Protein 4JOX (pdb70)

B-factor: mean 45.53, std 14.41, range [21.5, 96.52]

Organism: Bacillus thuringiensis (NCBI:txid1428)

Nearest PDB structures (foldseek):
  4jox-assembly1_A  TM=1.009E+00  e=3.177E-22  Bacillus thuringiensis
  4tsp-assembly2_B  TM=8.721E-01  e=1.244E-07  Actinia fragacea
  1iaz-assembly1_B  TM=8.131E-01  e=2.338E-06  Actinia equina
  1kd6-assembly1_A  TM=7.344E-01  e=1.490E-05  Actinia equina
  2l2b-assembly1_A  TM=7.077E-01  e=4.684E-04  Stichodactyla helianthus

Radius of gyration: 14.28 Å; Cα contacts (8 Å, |Δi|>4): 328; chains: 1; bounding box: 44×38×22 Å

Foldseek 3Di:
DFKEKEKEAAQAPAKWQWDPVWDKPAFAWPADDHIAGHRGIDMTMTGGDDDQFGTWTWTWTDGPPPWIKIWTWADGSDDWIDIDIDIPDQQKDWDWDKDTDGNIYIYIYIHGDDDDDD

Sequence (118 aa):
AREVHIDVNNKTGHTLQLEDKTKLDGGRWRTSPTNVANDQIKTFVAESNGFMTGTEGTIYYSINGEAEISLYFDNPFAGSNKYDGHSNKSQYEIITQGGSGNQSHVTYTIQTTSSRYG

Solvent-accessible surface area: 6580 Å² total; per-residue (Å²): 110,73,17,0,40,0,28,0,29,0,95,7,53,66,67,0,86,62,37,154,110,26,135,32,88,22,22,131,68,130,64,58,12,52,80,0,44,54,100,65,100,74,61,2,14,0,37,8,88,43,186,118,74,14,0,55,0,21,0,55,0,22,0,74,82,65,10,44,0,28,0,60,0,16,0,32,84,82,69,91,24,114,43,86,15,111,17,89,96,104,81,18,71,24,76,48,124,36,26,104,52,60,135,2,86,1,36,0,27,0,43,78,53,95,114,229,217,115

Secondary structure (DSSP, 8-state):
--EEEEEEEEESSS-EEEPTT-EEEESEEEE----B-TTEEEEEEEE--STT--EEEEEEEEETTTEEEEEEEEE-SSS--EEEEEESSTTEEEEEEE--SSEEEEEEEEEEPPPPP-

InterPro domains:
  IPR009413 Hemolysin, aegerolysin type [PF06355] (3-113)
  IPR015926 Cytolysin/lectin [SSF63724] (4-79)

CATH classification: 2.60.270.50

Structure (mmCIF, N/CA/C/O backbone):
data_4JOX
#
_entry.id   4JOX
#
_cell.length_a   100.561
_c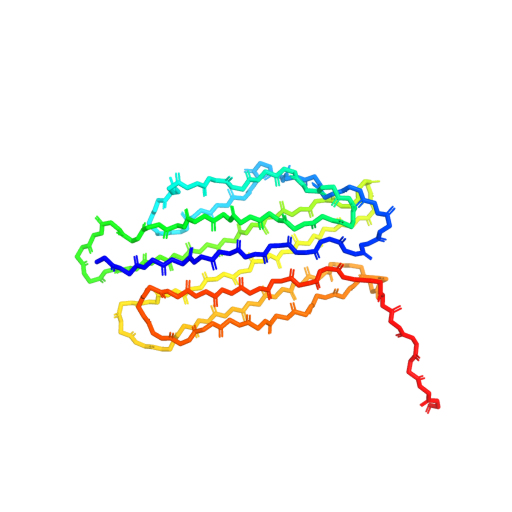ell.length_b   100.561
_cell.length_c   56.196
_cell.angle_alpha   90.00
_cell.angle_beta   90.00
_cell.angle_gamma   90.00
#
_symmetry.space_group_name_H-M   'I 4 2 2'
#
loop_
_entity.id
_entity.type
_entity.pdbx_description
1 polymer '13.6 kDa insecticidal crystal protein'
2 water water
#
loop_
_atom_site.group_PDB
_atom_site.id
_atom_site.type_symbol
_atom_site.label_atom_id
_atom_site.label_alt_id
_atom_site.label_comp_id
_atom_site.label_asym_id
_atom_site.label_entity_id
_atom_site.label_seq_id
_atom_site.pdbx_PDB_ins_code
_atom_site.Cartn_x
_atom_site.Cartn_y
_atom_site.Cartn_z
_atom_site.occupancy
_atom_site.B_iso_or_equiv
_atom_site.auth_seq_id
_atom_site.auth_comp_id
_atom_site.auth_asym_id
_atom_site.auth_atom_id
_atom_site.pdbx_PDB_model_num
ATOM 1 N N . ALA A 1 3 ? -20.201 5.256 -9.776 1.00 79.23 3 ALA A N 1
ATOM 2 C CA . ALA A 1 3 ? -20.306 6.536 -9.021 1.00 77.05 3 ALA A CA 1
ATOM 3 C C . ALA A 1 3 ? -19.038 6.895 -8.247 1.00 73.86 3 ALA A C 1
ATOM 4 O O . ALA A 1 3 ? -18.999 6.807 -7.019 1.00 75.47 3 ALA A O 1
ATOM 6 N N . ARG A 1 4 ? -17.991 7.259 -8.981 1.00 69.81 4 ARG A N 1
ATOM 7 C CA . ARG A 1 4 ? -16.810 7.859 -8.382 1.00 66.21 4 ARG A CA 1
ATOM 8 C C . ARG A 1 4 ? -17.225 9.349 -8.279 1.00 62.99 4 ARG A C 1
ATOM 9 O O . ARG A 1 4 ? -18.053 9.783 -9.072 1.00 60.67 4 ARG A O 1
ATOM 17 N N . GLU A 1 5 ? -16.762 10.109 -7.280 1.00 60.96 5 GLU A N 1
ATOM 18 C CA . GLU A 1 5 ? -16.964 11.581 -7.297 1.00 57.98 5 GLU A CA 1
ATOM 19 C C . GLU A 1 5 ? -15.634 12.299 -6.981 1.00 53.96 5 GLU A C 1
ATOM 20 O O . GLU A 1 5 ? -14.779 11.719 -6.320 1.00 55.16 5 GLU A O 1
ATOM 26 N N . VAL A 1 6 ? -15.443 13.531 -7.468 1.00 48.16 6 VAL A N 1
ATOM 27 C CA . VAL A 1 6 ? -14.223 14.315 -7.179 1.00 44.72 6 VAL A CA 1
ATOM 28 C C . VAL A 1 6 ? -14.602 15.673 -6.604 1.00 42.35 6 VAL A C 1
ATOM 29 O O . VAL A 1 6 ? -15.278 16.467 -7.258 1.00 42.66 6 VAL A O 1
ATOM 33 N N . HIS A 1 7 ? -14.185 15.927 -5.370 1.00 39.63 7 HIS A N 1
ATOM 34 C CA . HIS A 1 7 ? -14.494 17.190 -4.725 1.00 38.75 7 HIS A CA 1
ATOM 35 C C . HIS A 1 7 ? -13.263 18.053 -4.824 1.00 36.13 7 HIS A C 1
ATOM 36 O O . HIS A 1 7 ? -12.151 17.613 -4.535 1.00 36.51 7 HIS A O 1
ATOM 43 N N . ILE A 1 8 ? -13.469 19.295 -5.226 1.00 34.23 8 ILE A N 1
ATOM 44 C CA . ILE A 1 8 ? -12.355 20.164 -5.517 1.00 34.34 8 ILE A CA 1
ATOM 45 C C . ILE A 1 8 ? -12.403 21.458 -4.741 1.00 34.70 8 ILE A C 1
ATOM 46 O O . ILE A 1 8 ? -13.375 22.207 -4.814 1.00 36.42 8 ILE A O 1
ATOM 51 N N . ASP A 1 9 ? -11.349 21.706 -3.977 1.00 32.09 9 ASP A N 1
ATOM 52 C CA . ASP A 1 9 ? -11.206 22.977 -3.300 1.00 32.55 9 ASP A CA 1
ATOM 53 C C . ASP A 1 9 ? -10.153 23.797 -4.031 1.00 31.22 9 ASP A C 1
ATOM 54 O O . ASP A 1 9 ? -9.042 23.326 -4.279 1.00 31.01 9 ASP A O 1
ATOM 59 N N . VAL A 1 10 ? -10.522 25.012 -4.410 1.00 30.64 10 VAL A N 1
ATOM 60 C CA . VAL A 1 10 ? -9.580 25.928 -5.025 1.00 29.73 10 VAL A CA 1
ATOM 61 C C . VAL A 1 10 ? -9.361 27.062 -4.032 1.00 31.01 10 VAL A C 1
ATOM 62 O O . VAL A 1 10 ? -10.308 27.744 -3.637 1.00 31.30 10 VAL A O 1
ATOM 66 N N . ASN A 1 11 ? -8.117 27.221 -3.591 1.00 30.24 11 ASN A N 1
ATOM 67 C CA . ASN A 1 11 ? -7.761 28.274 -2.648 1.00 30.43 11 ASN A CA 1
ATOM 68 C C . ASN A 1 11 ? -6.874 29.294 -3.346 1.00 30.26 11 ASN A C 1
ATOM 69 O O . ASN A 1 11 ? -5.729 29.010 -3.700 1.00 26.86 11 ASN A O 1
ATOM 74 N N . ASN A 1 12 ? -7.429 30.483 -3.542 1.00 29.82 12 ASN A N 1
ATOM 75 C CA . ASN A 1 12 ? -6.771 31.559 -4.268 1.00 30.07 12 ASN A CA 1
ATOM 76 C C . ASN A 1 12 ? -5.926 32.446 -3.366 1.00 30.12 12 ASN A C 1
ATOM 77 O O . ASN A 1 12 ? -6.460 33.242 -2.598 1.00 30.50 12 ASN A O 1
ATOM 82 N N . LYS A 1 13 ? -4.607 32.307 -3.453 1.00 29.46 13 LYS A N 1
ATOM 83 C CA . LYS A 1 13 ? -3.712 33.186 -2.709 1.00 31.32 13 LYS A CA 1
ATOM 84 C C . LYS A 1 13 ? -2.840 34.025 -3.659 1.00 31.58 13 LYS A C 1
ATOM 85 O O . LYS A 1 13 ? -1.736 34.420 -3.292 1.00 32.23 13 LYS A O 1
ATOM 91 N N . THR A 1 14 ? -3.341 34.325 -4.858 1.00 32.41 14 THR A N 1
ATOM 92 C CA . THR A 1 14 ? -2.524 34.997 -5.885 1.00 34.91 14 THR A CA 1
ATOM 93 C C . THR A 1 14 ? -2.330 36.503 -5.796 1.00 37.42 14 THR A C 1
ATOM 94 O O . THR A 1 14 ? -1.368 37.032 -6.349 1.00 38.83 14 THR A O 1
ATOM 98 N N . GLY A 1 15 ? -3.250 37.205 -5.152 1.00 38.88 15 GLY A N 1
ATOM 99 C CA . GLY A 1 15 ? -3.187 38.652 -5.153 1.00 42.32 15 GLY A CA 1
ATOM 100 C C . GLY A 1 15 ? -4.230 39.181 -6.119 1.00 45.26 15 GLY A C 1
ATOM 101 O O . GLY A 1 15 ? -4.530 40.373 -6.131 1.00 48.50 15 GLY A O 1
ATOM 102 N N . HIS A 1 16 ? -4.800 38.285 -6.922 1.00 43.88 16 HIS A N 1
ATOM 103 C CA . HIS A 1 16 ? -5.810 38.680 -7.899 1.00 45.26 16 HIS A CA 1
ATOM 104 C C . HIS A 1 16 ? -7.012 37.736 -7.931 1.00 43.41 16 HIS A C 1
ATOM 105 O O . HIS A 1 16 ? -7.064 36.748 -7.199 1.00 42.39 16 HIS A O 1
ATOM 112 N N . THR A 1 17 ? -7.979 38.061 -8.784 1.00 43.43 17 THR A N 1
ATOM 113 C CA . THR A 1 17 ? -9.172 37.242 -8.969 1.00 42.36 17 THR A CA 1
ATOM 114 C C . THR A 1 17 ? -8.884 36.120 -9.961 1.00 39.50 17 THR A C 1
ATOM 115 O O . THR A 1 17 ? -8.191 36.332 -10.954 1.00 40.11 17 THR A O 1
ATOM 119 N N . LEU A 1 18 ? -9.405 34.927 -9.691 1.00 36.91 18 LEU A N 1
ATOM 120 C CA . LEU A 1 18 ? -9.243 33.807 -10.612 1.00 35.80 18 LEU A CA 1
ATOM 121 C C . LEU A 1 18 ? -10.417 33.793 -11.576 1.00 36.02 18 LEU A C 1
ATOM 122 O O . LEU A 1 18 ? -11.542 33.511 -11.172 1.00 36.12 18 LEU A O 1
ATOM 127 N N . GLN A 1 19 ? -10.171 34.101 -12.844 1.00 36.02 19 GLN A N 1
ATOM 128 C CA . GLN A 1 19 ? -11.257 34.089 -13.816 1.00 37.38 19 GLN A CA 1
ATOM 129 C C . GLN A 1 19 ? -11.377 32.759 -14.529 1.00 36.03 19 GLN A C 1
ATOM 130 O O . GLN A 1 19 ? -10.475 32.338 -15.251 1.00 36.42 19 GLN A O 1
ATOM 136 N N . LEU A 1 20 ? -12.511 32.109 -14.327 1.00 36.99 20 LEU A N 1
ATOM 137 C CA . LEU A 1 20 ? -12.802 30.861 -14.996 1.00 37.64 20 LEU A CA 1
ATOM 138 C C . LEU A 1 20 ? -12.759 31.070 -16.507 1.00 38.92 20 LEU A C 1
ATOM 139 O O . LEU A 1 20 ? -13.321 32.038 -17.017 1.00 41.42 20 LEU A O 1
ATOM 144 N N . GLU A 1 21 ? -12.084 30.174 -17.222 1.00 39.27 21 GLU A N 1
ATOM 145 C CA . GLU A 1 21 ? -12.059 30.237 -18.682 1.00 40.75 21 GLU A CA 1
ATOM 146 C C . GLU A 1 21 ? -13.049 29.248 -19.290 1.00 40.98 21 GLU A C 1
ATOM 147 O O . GLU A 1 21 ? -13.276 28.170 -18.742 1.00 39.67 21 GLU A O 1
ATOM 153 N N . ASP A 1 22 ? -13.616 29.612 -20.437 1.00 42.23 22 ASP A N 1
ATOM 154 C CA . ASP A 1 22 ? -14.594 28.771 -21.126 1.00 44.30 22 ASP A CA 1
ATOM 155 C C . ASP A 1 22 ? -14.053 27.402 -21.510 1.00 43.13 22 ASP A C 1
ATOM 156 O O 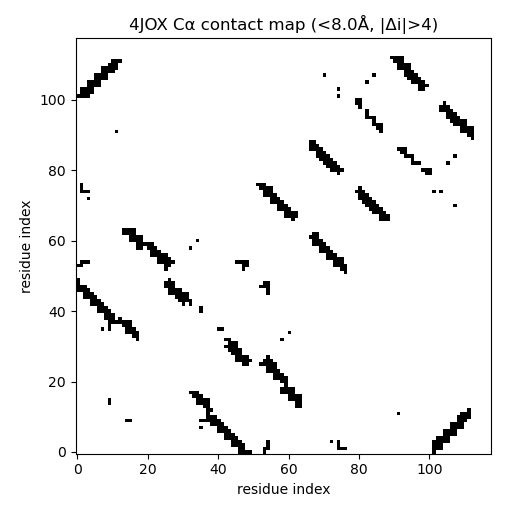. ASP A 1 22 ? -14.807 26.433 -21.602 1.00 43.90 22 ASP A O 1
ATOM 161 N N . LYS A 1 23 ? -12.747 27.326 -21.741 1.00 41.82 23 LYS A N 1
ATOM 162 C CA . LYS A 1 23 ? -12.123 26.082 -22.182 1.00 41.78 23 LYS A CA 1
ATOM 163 C C . LYS A 1 23 ? -12.104 24.983 -21.122 1.00 38.50 23 LYS A C 1
ATOM 164 O O . LYS A 1 23 ? -11.767 23.837 -21.415 1.00 36.79 23 LYS A O 1
ATOM 170 N N . THR A 1 24 ? -12.457 25.344 -19.894 1.00 36.87 24 THR A N 1
ATOM 171 C CA . THR A 1 24 ? -12.602 24.385 -18.806 1.00 36.20 24 THR A CA 1
ATOM 172 C C . THR A 1 24 ? -13.471 23.211 -19.286 1.00 37.89 24 THR A C 1
ATOM 173 O O . THR A 1 24 ? -14.544 23.430 -19.849 1.00 38.54 24 THR A O 1
ATOM 177 N N . LYS A 1 25 ? -13.017 21.975 -19.074 1.00 37.72 25 LYS A N 1
ATOM 178 C CA . LYS A 1 25 ? -13.725 20.814 -19.630 1.00 40.80 25 LYS A CA 1
ATOM 179 C C . LYS A 1 25 ? -13.628 19.512 -18.830 1.00 40.74 25 LYS A C 1
ATOM 180 O O . LYS A 1 25 ? -12.599 19.208 -18.225 1.00 39.86 25 LYS A O 1
ATOM 186 N N . LEU A 1 26 ? -14.716 18.746 -18.851 1.00 41.98 26 LEU A N 1
ATOM 187 C CA . LEU A 1 26 ? -14.755 17.414 -18.258 1.00 42.69 26 LEU A CA 1
ATOM 188 C C . LEU A 1 26 ? -14.609 16.371 -19.356 1.00 45.19 26 LEU A C 1
ATOM 189 O O . LEU A 1 26 ? -15.472 16.260 -20.225 1.00 45.31 26 LEU A O 1
ATOM 194 N N . ASP A 1 27 ? -13.528 15.600 -19.320 1.00 45.15 27 ASP A N 1
ATOM 195 C CA . ASP A 1 27 ? -13.326 14.547 -20.311 1.00 48.35 27 ASP A CA 1
ATOM 196 C C . ASP A 1 27 ? -14.230 13.349 -20.047 1.00 50.02 27 ASP A C 1
ATOM 197 O O . ASP A 1 27 ? -14.413 12.494 -20.911 1.00 52.37 27 ASP A O 1
ATOM 202 N N . GLY A 1 28 ? -14.776 13.280 -18.841 1.00 49.59 28 GLY A N 1
ATOM 203 C CA . GLY A 1 28 ? -15.651 12.190 -18.464 1.00 51.05 28 GLY A CA 1
ATOM 204 C C . GLY A 1 28 ? -16.364 12.574 -17.191 1.00 49.85 28 GLY A C 1
ATOM 205 O O . GLY A 1 28 ? -15.755 13.122 -16.275 1.00 45.66 28 GLY A O 1
ATOM 206 N N . GLY A 1 29 ? -17.660 12.305 -17.135 1.00 50.97 29 GLY A N 1
ATOM 207 C CA . GLY A 1 29 ? -18.428 12.641 -15.957 1.00 51.10 29 GLY A CA 1
ATOM 208 C C . GLY A 1 29 ? -19.185 13.938 -16.131 1.00 50.92 29 GLY A C 1
ATOM 209 O O . GLY A 1 29 ? -19.288 14.474 -17.234 1.00 50.54 29 GLY A O 1
ATOM 210 N N . ARG A 1 30 ? -19.701 14.456 -15.025 1.00 51.26 30 ARG A N 1
ATOM 211 C CA . ARG A 1 30 ? -20.533 15.641 -15.077 1.00 51.58 30 ARG A CA 1
ATOM 212 C C . ARG A 1 30 ? -20.373 16.501 -13.837 1.00 50.35 30 ARG A C 1
ATOM 213 O O . ARG A 1 30 ? -19.950 16.028 -12.784 1.00 51.30 30 ARG A O 1
ATOM 221 N N . TRP A 1 31 ? -20.733 17.770 -13.974 1.00 49.62 31 TRP A N 1
ATOM 222 C CA . TRP A 1 31 ? -20.600 18.723 -12.888 1.00 48.71 31 TRP A CA 1
ATOM 223 C C . TRP A 1 31 ? -21.827 18.768 -11.977 1.00 51.45 31 TRP A C 1
ATOM 224 O O . TRP A 1 31 ? -22.927 19.107 -12.416 1.00 52.38 31 TRP A O 1
ATOM 235 N N . ARG A 1 32 ? -21.630 18.436 -10.705 1.00 51.29 32 ARG A N 1
ATOM 236 C CA . ARG A 1 32 ? -22.692 18.535 -9.715 1.00 55.02 32 ARG A CA 1
ATOM 237 C C . ARG A 1 32 ? -22.768 19.996 -9.322 1.00 54.16 32 ARG A C 1
ATOM 238 O O . ARG A 1 32 ? -23.834 20.608 -9.254 1.00 56.80 32 ARG A O 1
ATOM 246 N N . THR A 1 33 ? -21.591 20.528 -9.044 1.00 51.43 33 THR A N 1
ATOM 247 C CA . THR A 1 33 ? -21.411 21.910 -8.693 1.00 51.32 33 THR A CA 1
ATOM 248 C C . THR A 1 33 ? -20.280 22.281 -9.609 1.00 48.59 33 THR A C 1
ATOM 249 O O . THR A 1 33 ? -19.229 21.640 -9.600 1.00 47.04 33 THR A O 1
ATOM 253 N N . SER A 1 34 ? -20.500 23.285 -10.440 1.00 48.31 34 SER A N 1
ATOM 254 C CA . SER A 1 34 ? -19.513 23.601 -11.451 1.00 46.02 34 SER A CA 1
ATOM 255 C C . SER A 1 34 ? -18.634 24.764 -11.036 1.00 43.58 34 SER A C 1
ATOM 256 O O . SER A 1 34 ? -19.037 25.611 -10.239 1.00 45.65 34 SER A O 1
ATOM 259 N N . PRO A 1 35 ? -17.424 24.791 -11.580 1.00 40.80 35 PRO A N 1
ATOM 260 C CA . PRO A 1 35 ? -16.427 25.803 -11.224 1.00 39.66 35 PRO A CA 1
ATOM 261 C C . PRO A 1 35 ? -16.894 27.235 -11.467 1.00 41.73 35 PRO A C 1
ATOM 262 O O . PRO A 1 35 ? -17.629 27.493 -12.418 1.00 41.56 35 PRO A O 1
ATOM 266 N N . THR A 1 36 ? -16.477 28.152 -10.600 1.00 40.43 36 THR A N 1
ATOM 267 C CA . THR A 1 36 ? -16.782 29.566 -10.777 1.00 41.89 36 THR A CA 1
ATOM 268 C C . THR A 1 36 ? -15.513 30.373 -10.587 1.00 39.43 36 THR A C 1
ATOM 269 O O . THR A 1 36 ? -14.453 29.820 -10.288 1.00 38.21 36 THR A O 1
ATOM 273 N N . ASN A 1 37 ? -15.623 31.685 -10.763 1.00 38.42 37 ASN A N 1
ATOM 274 C CA . ASN A 1 37 ? -14.509 32.564 -10.472 1.00 38.24 37 ASN A CA 1
ATOM 275 C C . ASN A 1 37 ? -14.241 32.382 -9.001 1.00 37.15 37 ASN A C 1
ATOM 276 O O . ASN A 1 37 ? -15.136 31.999 -8.250 1.00 37.13 37 ASN A O 1
ATOM 281 N N . VAL A 1 38 ? -13.019 32.633 -8.566 1.00 34.92 38 VAL A N 1
ATOM 282 C CA . VAL A 1 38 ? -12.807 32.649 -7.132 1.00 35.59 38 VAL A CA 1
ATOM 283 C C . VAL A 1 38 ? -11.971 33.842 -6.731 1.00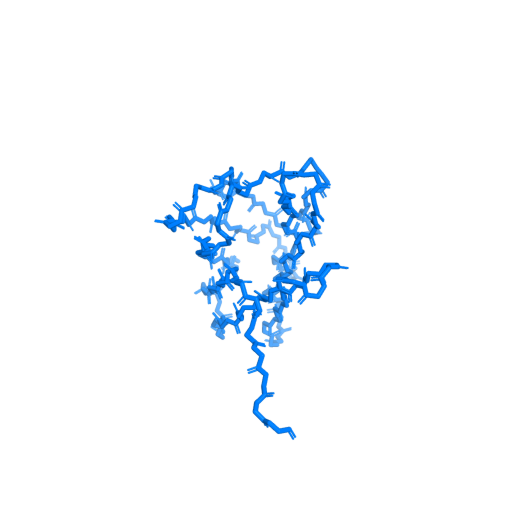 36.23 38 VAL A C 1
ATOM 284 O O . VAL A 1 38 ? -10.937 34.151 -7.330 1.00 35.61 38 VAL A O 1
ATOM 288 N N . ALA A 1 39 ? -12.481 34.530 -5.721 1.00 37.09 39 ALA A N 1
ATOM 289 C CA . ALA A 1 39 ? -11.898 35.753 -5.210 1.00 40.46 39 ALA A CA 1
ATOM 290 C C . ALA A 1 39 ? -10.584 35.516 -4.494 1.00 39.62 39 ALA A C 1
ATOM 291 O O . ALA A 1 39 ? -10.342 34.434 -3.958 1.00 37.92 39 ALA A O 1
ATOM 293 N N . ASN A 1 40 ? -9.735 36.537 -4.484 1.00 41.51 40 ASN A N 1
ATOM 294 C CA . ASN A 1 40 ? -8.518 36.462 -3.698 1.00 41.07 40 ASN A CA 1
ATOM 295 C C . ASN A 1 40 ? -8.885 36.129 -2.256 1.00 40.98 40 ASN A C 1
ATOM 296 O O . ASN A 1 40 ? -9.948 36.525 -1.767 1.00 40.50 40 ASN A O 1
ATOM 301 N N . ASP A 1 41 ? -7.998 35.393 -1.594 1.00 38.62 41 ASP A N 1
ATOM 302 C CA . ASP A 1 41 ? -8.187 34.950 -0.212 1.00 37.45 41 ASP A CA 1
ATOM 303 C C . ASP A 1 41 ? -9.530 34.281 0.013 1.00 36.94 41 ASP A C 1
ATOM 304 O O . ASP A 1 41 ? -10.162 34.463 1.052 1.00 38.72 41 ASP A O 1
ATOM 309 N N . GLN A 1 42 ? -9.955 33.497 -0.966 1.00 35.38 42 GLN A N 1
ATOM 310 C CA . GLN A 1 42 ? -11.215 32.787 -0.870 1.00 36.04 42 GLN A CA 1
ATOM 311 C C . GLN A 1 42 ? -11.021 31.333 -1.274 1.00 33.53 42 GLN A C 1
ATOM 312 O O . GLN A 1 42 ? -10.134 31.007 -2.067 1.00 29.22 42 GLN A O 1
ATOM 318 N N . ILE A 1 43 ? -11.834 30.463 -0.685 1.00 36.14 43 ILE A N 1
ATOM 319 C CA . ILE A 1 43 ? -11.865 29.055 -1.045 1.00 36.69 43 ILE A CA 1
ATOM 320 C C . ILE A 1 43 ? -13.275 28.705 -1.497 1.00 38.02 43 ILE A C 1
ATOM 321 O O . ILE A 1 43 ? -14.253 29.073 -0.845 1.00 38.99 43 ILE A O 1
ATOM 326 N N . LYS A 1 44 ? -13.374 28.011 -2.623 1.00 35.95 44 LYS A N 1
ATOM 327 C CA . LYS A 1 44 ? -14.653 27.516 -3.103 1.00 38.88 44 LYS A CA 1
ATOM 328 C C . LYS A 1 44 ? -14.508 26.036 -3.375 1.00 38.44 44 LYS A C 1
ATOM 329 O O . LYS A 1 44 ? -13.402 25.531 -3.574 1.00 36.42 44 LYS A O 1
ATOM 335 N N . THR A 1 45 ? -15.634 25.344 -3.378 1.00 39.20 45 THR A N 1
ATOM 336 C CA . THR A 1 45 ? -15.638 23.913 -3.571 1.00 39.11 45 THR A CA 1
ATOM 337 C C . THR A 1 45 ? -16.479 23.608 -4.788 1.00 40.20 45 THR A C 1
ATOM 338 O O . THR A 1 45 ? -17.595 24.102 -4.921 1.00 41.19 45 THR A O 1
ATOM 342 N N . PHE A 1 46 ? -15.929 22.815 -5.693 1.00 39.22 46 PHE A N 1
ATOM 343 C CA . PHE A 1 46 ? -16.668 22.411 -6.872 1.00 39.47 46 PHE A CA 1
ATOM 344 C C . PHE A 1 46 ? -16.733 20.896 -6.842 1.00 40.15 46 PHE A C 1
ATOM 345 O O . PHE A 1 46 ? -15.910 20.261 -6.184 1.00 38.95 46 PHE A O 1
ATOM 353 N N . VAL A 1 47 ? -17.712 20.306 -7.519 1.00 41.04 47 VAL A N 1
ATOM 354 C CA . VAL A 1 47 ? -17.822 18.848 -7.505 1.00 43.65 47 VAL A CA 1
ATOM 355 C C . VAL A 1 47 ? -18.209 18.190 -8.825 1.00 45.66 47 VAL A C 1
ATOM 356 O O . VAL A 1 47 ? -19.154 18.610 -9.492 1.00 44.82 47 VAL A O 1
ATOM 360 N N . ALA A 1 48 ? -17.502 17.113 -9.157 1.00 46.68 48 ALA A N 1
ATOM 361 C CA . ALA A 1 48 ? -17.764 16.357 -10.377 1.00 50.53 48 ALA A CA 1
ATOM 362 C C . ALA A 1 48 ? -18.223 14.916 -10.106 1.00 54.19 48 ALA A C 1
ATOM 363 O O . ALA A 1 48 ? -17.763 14.275 -9.159 1.00 55.95 48 ALA A O 1
ATOM 365 N N . GLU A 1 49 ? -19.118 14.415 -10.958 1.00 56.20 49 GLU A N 1
ATOM 366 C CA . GLU A 1 49 ? -19.688 13.070 -10.827 1.00 61.33 49 GLU A CA 1
ATOM 367 C C . GLU A 1 49 ? -19.405 12.167 -12.028 1.00 62.09 49 GLU A C 1
ATOM 368 O O . GLU A 1 49 ? -19.627 12.566 -13.169 1.00 60.77 49 GLU A O 1
ATOM 374 N N . SER A 1 50 ? -18.921 10.953 -11.775 1.00 63.80 50 SER A N 1
ATOM 375 C CA . SER A 1 50 ? -18.743 9.971 -12.843 1.00 64.74 50 SER A CA 1
ATOM 376 C C . SER A 1 50 ? -20.151 9.457 -13.137 1.00 69.75 50 SER A C 1
ATOM 377 O O . SER A 1 50 ? -20.925 9.249 -12.207 1.00 71.51 50 SER A O 1
ATOM 380 N N . ASN A 1 51 ? -20.500 9.270 -14.409 1.00 71.57 51 ASN A N 1
ATOM 381 C CA . ASN A 1 51 ? -21.876 8.906 -14.756 1.00 77.10 51 ASN A CA 1
ATOM 382 C C . ASN A 1 51 ? -22.092 7.690 -15.672 1.00 79.00 51 ASN A C 1
ATOM 383 O O . ASN A 1 51 ? -23.169 7.545 -16.257 1.00 82.30 51 ASN A O 1
ATOM 388 N N . GLY A 1 52 ? -21.094 6.821 -15.801 1.00 77.07 52 GLY A N 1
ATOM 389 C CA . GLY A 1 52 ? -21.223 5.665 -16.680 1.00 78.36 52 GLY A CA 1
ATOM 390 C C . GLY A 1 52 ? -20.558 4.367 -16.241 1.00 78.83 52 GLY A C 1
ATOM 391 O O . GLY A 1 52 ? -19.988 4.284 -15.154 1.00 78.34 52 GLY A O 1
ATOM 392 N N . PHE A 1 53 ? -20.626 3.355 -17.108 1.00 79.77 53 PHE A N 1
ATOM 393 C CA . PHE A 1 53 ? -20.078 2.019 -16.836 1.00 80.76 53 PHE A CA 1
ATOM 394 C C . PHE A 1 53 ? -18.585 1.927 -17.104 1.00 77.75 53 PHE A C 1
ATOM 395 O O . PHE A 1 53 ? -18.130 2.227 -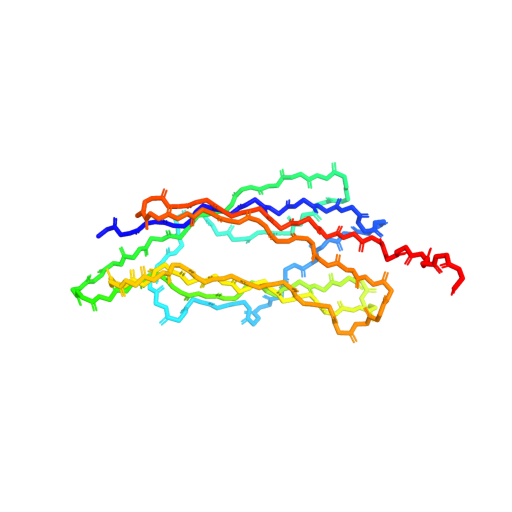18.206 1.00 75.43 53 PHE A O 1
ATOM 403 N N . MET A 1 54 ? -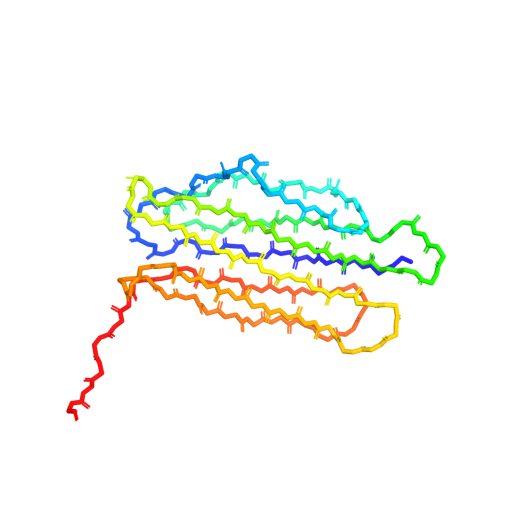17.831 1.477 -16.107 1.00 77.68 54 MET A N 1
ATOM 404 C CA . MET A 1 54 ? -16.384 1.339 -16.242 1.00 75.82 54 MET A CA 1
ATOM 405 C C . MET A 1 54 ? -15.714 2.590 -16.797 1.00 70.36 54 MET A C 1
ATOM 406 O O . MET A 1 54 ? -14.777 2.493 -17.585 1.00 69.52 54 MET A O 1
ATOM 411 N N . THR A 1 55 ? -16.223 3.759 -16.435 1.00 67.34 55 THR A N 1
ATOM 412 C CA . THR A 1 55 ? -15.563 5.004 -16.793 1.00 63.28 55 THR A CA 1
ATOM 413 C C . THR A 1 55 ? -15.439 5.751 -15.501 1.00 60.49 55 THR A C 1
ATOM 414 O O . THR A 1 55 ? -15.879 5.280 -14.454 1.00 61.54 55 THR A O 1
ATOM 418 N N . GLY A 1 56 ? -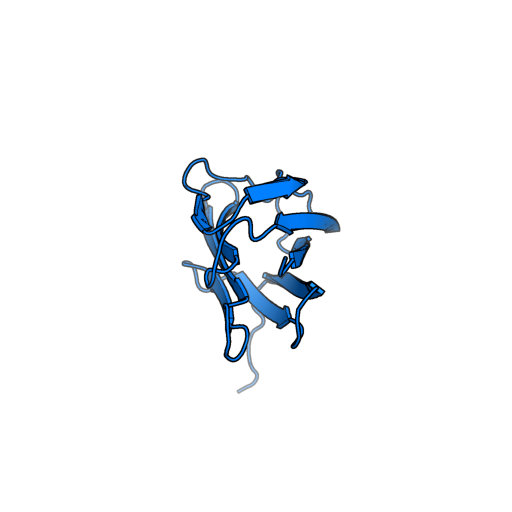14.875 6.942 -15.575 1.00 58.49 56 GLY A N 1
ATOM 419 C CA . GLY A 1 56 ? -14.687 7.712 -14.374 1.00 56.93 56 GLY A CA 1
ATOM 420 C C . GLY A 1 56 ? -14.827 9.188 -14.613 1.00 55.39 56 GLY A C 1
ATOM 421 O O . GLY A 1 56 ? -15.301 9.638 -15.658 1.00 55.24 56 GLY A O 1
ATOM 422 N N . THR A 1 57 ? -14.409 9.944 -13.613 1.00 52.89 57 THR A N 1
ATOM 423 C CA 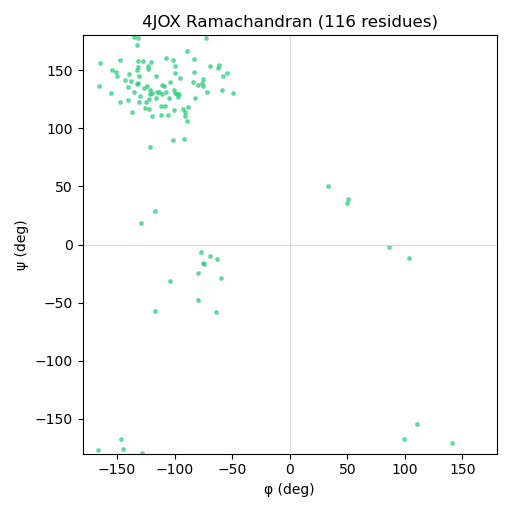. THR A 1 57 ? -14.454 11.382 -13.687 1.00 50.93 57 THR A CA 1
ATOM 424 C C . THR A 1 57 ? -13.088 11.906 -14.048 1.00 48.66 57 THR A C 1
ATOM 425 O O . THR A 1 57 ? -12.095 11.553 -13.414 1.00 48.00 57 THR A O 1
ATOM 429 N N . GLU A 1 58 ? -13.028 12.776 -15.043 1.00 44.84 58 GLU A N 1
ATOM 430 C CA . GLU A 1 58 ? -11.747 13.345 -15.402 1.00 42.10 58 GLU A CA 1
ATOM 431 C C . GLU A 1 58 ? -11.865 14.688 -16.097 1.00 40.69 58 GLU A C 1
ATOM 432 O O . GLU A 1 58 ? -12.619 14.836 -17.056 1.00 39.34 58 GLU A O 1
ATOM 438 N N . GLY A 1 59 ? -11.106 15.667 -15.620 1.00 37.98 59 GLY A N 1
ATOM 439 C CA . GLY A 1 59 ? -11.136 16.968 -16.251 1.00 36.56 59 GLY A CA 1
ATOM 440 C C . GLY A 1 59 ? -10.050 17.954 -15.882 1.00 35.01 59 GLY A C 1
ATOM 441 O O . GLY A 1 59 ? -9.126 17.660 -15.118 1.00 32.30 59 GLY A O 1
ATOM 442 N N . THR A 1 60 ? -10.190 19.147 -16.449 1.00 33.36 60 THR A N 1
ATOM 443 C CA . THR A 1 60 ? -9.256 20.236 -16.240 1.00 32.81 60 THR A CA 1
ATOM 444 C C . THR A 1 60 ? -9.996 21.553 -16.116 1.00 32.91 60 THR A C 1
ATOM 445 O O . THR A 1 60 ? -10.766 21.929 -17.000 1.00 34.69 60 THR A O 1
ATOM 449 N N . ILE A 1 61 ? -9.762 22.252 -15.014 1.00 30.67 61 ILE A N 1
ATOM 450 C CA . ILE A 1 61 ? -10.325 23.578 -14.837 1.00 30.96 61 ILE A CA 1
ATOM 451 C C . ILE A 1 61 ? -9.256 24.587 -15.204 1.00 32.07 61 ILE A C 1
ATOM 452 O O . ILE A 1 61 ? -8.129 24.507 -14.715 1.00 31.75 61 ILE A O 1
ATOM 457 N N . TYR A 1 62 ? -9.608 25.543 -16.054 1.00 31.77 62 TYR A N 1
ATOM 458 C CA . TYR A 1 62 ? -8.668 26.581 -16.445 1.00 32.65 62 TYR A CA 1
ATOM 459 C C . TYR A 1 62 ? -9.046 27.949 -15.899 1.00 33.26 62 TYR A C 1
ATOM 460 O O . TYR A 1 62 ? -10.178 28.407 -16.068 1.00 34.46 62 TYR A O 1
ATOM 469 N N . TYR A 1 63 ? -8.082 28.610 -15.269 1.00 31.78 63 TYR A N 1
ATOM 470 C CA . TYR A 1 63 ? -8.287 29.956 -14.760 1.00 33.56 63 TYR A CA 1
ATOM 471 C C . TYR A 1 63 ? -7.269 30.922 -15.338 1.00 34.95 63 TYR A C 1
ATOM 472 O O . TYR A 1 63 ? -6.135 30.552 -15.649 1.00 33.64 63 TYR A O 1
ATOM 481 N N . SER A 1 64 ? -7.690 32.175 -15.434 1.00 36.75 64 SER A N 1
ATOM 482 C CA . SER A 1 64 ? -6.856 33.261 -15.905 1.00 38.88 64 SER A CA 1
ATOM 483 C C . SER A 1 64 ? -6.554 34.199 -14.736 1.00 40.58 64 SER A C 1
ATOM 484 O O . SER A 1 64 ? -7.433 34.481 -13.923 1.00 40.61 64 SER A O 1
ATOM 487 N N . ILE A 1 65 ? -5.309 34.652 -14.627 1.00 43.30 65 ILE A N 1
ATOM 488 C CA . ILE A 1 65 ? -4.967 35.675 -13.646 1.00 47.29 65 ILE A CA 1
ATOM 489 C C . ILE A 1 65 ? -4.878 36.999 -14.424 1.00 51.82 65 ILE A C 1
ATOM 490 O O . ILE A 1 65 ? -3.849 37.311 -15.024 1.00 52.93 65 ILE A O 1
ATOM 495 N N . ASN A 1 66 ? -6.025 37.684 -14.503 1.00 56.13 66 ASN A N 1
ATOM 496 C CA . ASN A 1 66 ? -6.179 39.057 -15.018 1.00 60.89 66 ASN A CA 1
ATOM 497 C C . ASN A 1 66 ? -5.257 39.507 -16.153 1.00 62.91 66 ASN A C 1
ATOM 498 O O . ASN A 1 66 ? -4.619 40.562 -16.070 1.00 66.02 66 ASN A O 1
ATOM 503 N N . GLY A 1 67 ? -5.182 38.687 -17.197 1.00 62.21 67 GLY A N 1
ATOM 504 C CA . GLY A 1 67 ? -4.446 39.024 -18.405 1.00 63.63 67 GLY A CA 1
ATOM 505 C C . GLY A 1 67 ? -2.989 38.651 -18.300 1.00 62.63 67 GLY A C 1
ATOM 506 O O . GLY A 1 67 ? -2.225 38.721 -19.265 1.00 66.15 67 GLY A O 1
ATOM 507 N N . GLU A 1 68 ? -2.639 38.143 -17.141 1.00 57.87 68 GLU A N 1
ATOM 508 C CA . GLU A 1 68 ? -1.266 37.874 -16.804 1.00 56.59 68 GLU A CA 1
ATOM 509 C C . GLU A 1 68 ? -0.822 36.421 -16.852 1.00 52.29 68 GLU A C 1
ATOM 510 O O . GLU A 1 68 ? 0.296 36.171 -17.131 1.00 52.17 68 GLU A O 1
ATOM 516 N N . ALA A 1 69 ? -1.690 35.468 -16.570 1.00 46.52 69 ALA A N 1
ATOM 517 C CA . ALA A 1 69 ? -1.254 34.067 -16.583 1.00 42.97 69 ALA A CA 1
ATOM 518 C C . ALA A 1 69 ? -2.375 33.038 -16.611 1.00 40.21 69 ALA A C 1
ATOM 519 O O . ALA A 1 69 ? -3.491 33.303 -16.170 1.00 37.98 69 ALA A O 1
ATOM 521 N N . GLU A 1 70 ? -2.058 31.849 -17.113 1.00 38.63 70 GLU A N 1
ATOM 522 C CA . GLU A 1 70 ? -3.035 30.771 -17.158 1.00 37.54 70 GLU A CA 1
ATOM 523 C C . GLU A 1 70 ? -2.739 29.674 -16.135 1.00 35.99 70 GLU A C 1
ATOM 524 O O . GLU A 1 70 ? -1.606 29.203 -16.022 1.00 35.32 70 GLU A O 1
ATOM 530 N N . ILE A 1 71 ? -3.765 29.282 -15.385 1.00 33.95 71 ILE A N 1
ATOM 531 C CA . ILE A 1 71 ? -3.649 28.180 -14.436 1.00 33.96 71 ILE A CA 1
ATOM 532 C C . ILE A 1 71 ? -4.428 26.969 -14.943 1.00 33.51 71 ILE A C 1
ATOM 533 O O . ILE A 1 71 ? -5.555 27.109 -15.418 1.00 32.92 71 ILE A O 1
ATOM 538 N N . SER A 1 72 ? -3.831 25.784 -14.842 1.00 31.96 72 SER A N 1
ATOM 539 C CA . SER A 1 72 ? -4.509 24.549 -15.227 1.00 30.86 72 SER A CA 1
ATOM 540 C C . SER A 1 72 ? -4.564 23.581 -14.051 1.00 29.18 72 SER A C 1
ATOM 541 O O . SER A 1 72 ? -3.536 23.250 -13.461 1.00 28.62 72 SER A O 1
ATOM 544 N N . LEU A 1 73 ? -5.768 23.129 -13.717 1.00 28.49 73 LEU A N 1
ATOM 545 C CA . LEU A 1 73 ? -5.956 22.189 -12.620 1.00 27.94 73 LEU A CA 1
ATOM 546 C C . LEU A 1 73 ? -6.594 20.921 -13.173 1.00 30.76 73 LEU A C 1
ATOM 547 O O . LEU A 1 73 ? -7.752 20.921 -13.593 1.00 29.26 73 LEU A O 1
ATOM 552 N N . TYR A 1 74 ? -5.813 19.848 -13.183 1.00 30.34 74 TYR A N 1
ATOM 553 C CA . TYR A 1 74 ? -6.239 18.567 -13.728 1.00 31.21 74 TYR A CA 1
ATOM 554 C C . TYR A 1 74 ? -6.579 17.597 -12.608 1.00 32.24 74 TYR A C 1
ATOM 555 O O . TYR A 1 74 ? -5.907 17.562 -11.578 1.00 30.80 74 TYR A O 1
ATOM 564 N N . PHE A 1 75 ? -7.644 16.830 -12.803 1.00 31.42 75 PHE A N 1
ATOM 565 C CA . PHE A 1 75 ? -8.019 15.793 -11.854 1.00 33.40 75 PHE A CA 1
ATOM 566 C C . PHE A 1 75 ? -8.474 14.552 -12.605 1.00 34.40 75 PHE A C 1
ATOM 567 O O . PHE A 1 75 ? -9.048 14.644 -13.691 1.00 33.61 75 PHE A O 1
ATOM 575 N N . ASP A 1 76 ? -8.199 13.392 -12.021 1.00 34.99 76 ASP A N 1
ATOM 576 C CA . ASP A 1 76 ? -8.636 12.123 -12.584 1.00 36.35 76 ASP A CA 1
ATOM 577 C C . ASP A 1 76 ? -8.921 11.125 -11.467 1.00 37.39 76 ASP A C 1
ATOM 578 O O . ASP A 1 76 ? -8.063 10.842 -10.633 1.00 34.97 76 ASP A O 1
ATOM 583 N N . ASN A 1 77 ? -10.149 10.622 -11.450 1.00 37.95 77 ASN A N 1
ATOM 584 C CA . ASN A 1 77 ? -10.593 9.616 -10.501 1.00 41.24 77 ASN A CA 1
ATOM 585 C C . ASN A 1 77 ? -11.029 8.485 -11.412 1.00 46.31 77 ASN A C 1
ATOM 586 O O . ASN A 1 77 ? -12.203 8.401 -11.771 1.00 47.62 77 ASN A O 1
ATOM 591 N N . PRO A 1 78 ? -10.091 7.647 -11.846 1.00 47.91 78 PRO A N 1
ATOM 592 C CA . PRO A 1 78 ? -10.442 6.618 -12.821 1.00 50.35 78 PRO A CA 1
ATOM 593 C C . PRO A 1 78 ? -11.260 5.500 -12.252 1.00 55.91 78 PRO A C 1
ATOM 594 O O . PRO A 1 78 ? -11.557 5.402 -11.058 1.00 55.40 78 PRO A O 1
ATOM 598 N N . PHE A 1 79 ? -11.601 4.623 -13.174 1.00 59.15 79 PHE A N 1
ATOM 599 C CA . PHE A 1 79 ? -12.444 3.504 -12.890 1.00 64.84 79 PHE A CA 1
ATOM 600 C C . PHE A 1 79 ? -11.774 2.564 -11.900 1.00 69.44 79 PHE A C 1
ATOM 601 O O . PHE A 1 79 ? -12.321 2.243 -10.846 1.00 71.56 79 PHE A O 1
ATOM 609 N N . ALA A 1 80 ? -10.602 2.084 -12.275 1.00 70.77 80 ALA A N 1
ATOM 610 C CA . ALA A 1 80 ? -9.767 1.353 -11.353 1.00 74.41 80 ALA A CA 1
ATOM 611 C C . ALA A 1 80 ? -8.435 2.024 -11.559 1.00 72.37 80 ALA A C 1
ATOM 612 O O . ALA A 1 80 ? -8.074 2.364 -12.685 1.00 72.35 80 ALA A O 1
ATOM 614 N N . GLY A 1 81 ? -7.714 2.261 -10.480 1.00 71.52 81 GLY A N 1
ATOM 615 C CA . GLY A 1 81 ? -6.415 2.867 -10.619 1.00 68.83 81 GLY A CA 1
ATOM 616 C C . GLY A 1 81 ? -6.176 3.856 -9.520 1.00 66.29 81 GLY A C 1
ATOM 617 O O . GLY A 1 81 ? -6.923 3.929 -8.545 1.00 67.90 81 GLY A O 1
ATOM 618 N N . SER A 1 82 ? -5.102 4.607 -9.659 1.00 62.36 82 SER A N 1
ATOM 619 C CA . SER A 1 82 ? -4.851 5.640 -8.700 1.00 57.92 82 SER A CA 1
ATOM 620 C C . SER A 1 82 ? -5.423 6.903 -9.293 1.00 51.90 82 SER A C 1
ATOM 621 O O . SER A 1 82 ? -5.406 7.102 -10.511 1.00 49.16 82 SER A O 1
ATOM 624 N N . ASN A 1 83 ? -5.986 7.725 -8.424 1.00 48.93 83 ASN A N 1
ATOM 625 C CA . ASN A 1 83 ? -6.409 9.051 -8.802 1.00 46.68 83 ASN A CA 1
ATOM 626 C C . ASN A 1 83 ? -5.162 9.830 -9.232 1.00 44.56 83 ASN A C 1
ATOM 627 O O . ASN A 1 83 ? -4.062 9.564 -8.744 1.00 45.08 83 ASN A O 1
ATOM 632 N N . LYS A 1 84 ? -5.290 10.790 -10.112 1.00 42.87 84 LYS A N 1
ATOM 633 C CA . LYS A 1 84 ? -4.208 11.596 -10.558 1.00 41.89 84 LYS A CA 1
ATOM 634 C C . LYS A 1 84 ? -4.599 13.044 -10.489 1.00 38.45 84 LYS A C 1
ATOM 635 O O . LYS A 1 84 ? -5.703 13.365 -10.698 1.00 36.20 84 LYS A O 1
ATOM 641 N N . TYR A 1 85 ? -3.657 13.905 -10.168 1.00 36.65 85 TYR A N 1
ATOM 642 C CA . TYR A 1 85 ? -3.936 15.331 -10.108 1.00 35.04 85 TYR A CA 1
ATOM 643 C C . TYR A 1 85 ? -2.690 16.155 -10.433 1.00 34.83 85 TYR A C 1
ATOM 644 O O . TYR A 1 85 ? -1.567 15.734 -10.151 1.00 33.01 85 TYR A O 1
ATOM 653 N N . ASP A 1 86 ? -2.897 17.324 -11.034 1.00 33.40 86 ASP A N 1
ATOM 654 C CA . ASP A 1 86 ? -1.814 18.283 -11.254 1.00 34.22 86 ASP A CA 1
ATOM 655 C C . ASP A 1 86 ? -2.340 19.708 -11.350 1.00 32.40 86 ASP A C 1
ATOM 656 O O . ASP A 1 86 ? -3.472 19.944 -11.773 1.00 32.65 86 ASP A O 1
ATOM 661 N N . GLY A 1 87 ? -1.503 20.650 -10.935 1.00 33.02 87 GLY A N 1
ATOM 662 C CA . GLY A 1 87 ? -1.804 22.062 -11.036 1.00 33.05 87 GLY A CA 1
ATOM 663 C C . GLY A 1 87 ? -0.607 22.727 -11.686 1.00 35.09 87 GLY A C 1
ATOM 664 O O . GLY A 1 87 ? 0.523 22.535 -11.239 1.00 34.43 87 GLY A O 1
ATOM 665 N N . HIS A 1 88 ? -0.837 23.499 -12.742 1.00 35.18 88 HIS A N 1
ATOM 666 C CA . HIS A 1 88 ? 0.274 24.132 -13.447 1.00 37.16 88 HIS A CA 1
ATOM 667 C C . HIS A 1 88 ? 0.029 25.582 -13.850 1.00 37.43 88 HIS A C 1
ATOM 668 O O . HIS A 1 88 ? -1.069 25.956 -14.267 1.00 35.31 88 HIS A O 1
ATOM 675 N N . SER A 1 89 ? 1.077 26.387 -13.719 1.00 37.80 89 SER A N 1
ATOM 676 C CA . SER A 1 89 ? 1.039 27.792 -14.093 1.00 36.14 89 SER A CA 1
ATOM 677 C C . SER A 1 89 ? 1.957 28.040 -15.276 1.00 37.24 89 SER A C 1
ATOM 678 O O . SER A 1 89 ? 3.120 27.639 -15.260 1.00 37.79 89 SER A O 1
ATOM 681 N N . ASN A 1 90 ? 1.449 28.722 -16.295 1.00 36.71 90 ASN A N 1
ATOM 682 C CA . ASN A 1 90 ? 2.274 29.011 -17.462 1.00 39.25 90 ASN A CA 1
ATOM 683 C C . ASN A 1 90 ? 3.291 30.147 -17.262 1.00 40.51 90 ASN A C 1
ATOM 684 O O . ASN A 1 90 ? 4.123 30.394 -18.131 1.00 41.90 90 ASN A O 1
ATOM 689 N N . LYS A 1 91 ? 3.224 30.831 -16.120 1.00 39.08 91 LYS A N 1
ATOM 690 C CA . LYS A 1 91 ? 4.184 31.891 -15.792 1.00 41.55 91 LYS A CA 1
ATOM 691 C C . LYS A 1 91 ? 4.839 31.560 -14.447 1.00 41.14 91 LYS A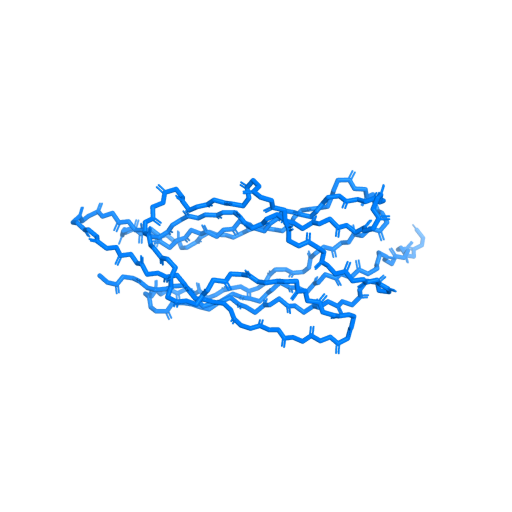 C 1
ATOM 692 O O . LYS A 1 91 ? 4.158 31.155 -13.506 1.00 37.70 91 LYS A O 1
ATOM 698 N N . SER A 1 92 ? 6.155 31.735 -14.359 1.00 43.07 92 SER A N 1
ATOM 699 C CA . SER A 1 92 ? 6.918 31.309 -13.179 1.00 43.80 92 SER A CA 1
ATOM 700 C C . SER A 1 92 ? 6.559 32.019 -11.877 1.00 42.43 92 SER A C 1
ATOM 701 O O . SER A 1 92 ? 6.937 31.584 -10.792 1.00 41.46 92 SER A O 1
ATOM 704 N N . GLN A 1 93 ? 5.807 33.099 -12.006 1.00 42.46 93 GLN A N 1
ATOM 705 C CA . GLN A 1 93 ? 5.441 33.976 -10.906 1.00 42.95 93 GLN A CA 1
ATOM 706 C C . GLN A 1 93 ? 4.357 33.375 -10.013 1.00 38.24 93 GLN A C 1
ATOM 707 O O . GLN A 1 93 ? 4.135 33.831 -8.888 1.00 34.39 93 GLN A O 1
ATOM 713 N N . TYR A 1 94 ? 3.687 32.348 -10.528 1.00 36.19 94 TYR A N 1
ATOM 714 C CA . TYR A 1 94 ? 2.668 31.632 -9.771 1.00 34.12 94 TYR A CA 1
ATOM 715 C C . TYR A 1 94 ? 3.016 30.157 -9.695 1.00 33.38 94 TYR A C 1
ATOM 716 O O . TYR A 1 94 ? 3.698 29.613 -10.566 1.00 32.05 94 TYR A O 1
ATOM 725 N N . GLU A 1 95 ? 2.515 29.527 -8.643 1.00 32.81 95 GLU A N 1
ATOM 726 C CA . GLU A 1 95 ? 2.858 28.173 -8.272 1.00 34.95 95 GLU A CA 1
ATOM 727 C C . GLU A 1 95 ? 1.583 27.544 -7.732 1.00 33.08 95 GLU A C 1
ATOM 728 O O . GLU A 1 95 ? 0.818 28.214 -7.041 1.00 31.74 95 GLU A O 1
ATOM 734 N N . ILE A 1 96 ? 1.338 26.271 -8.029 1.00 30.72 96 ILE A N 1
ATOM 735 C CA . ILE A 1 96 ? 0.178 25.592 -7.452 1.00 30.03 96 ILE A CA 1
ATOM 736 C C . ILE A 1 96 ? 0.566 24.455 -6.520 1.00 30.99 96 ILE A C 1
ATOM 737 O O . ILE A 1 96 ? 1.389 23.612 -6.871 1.00 31.59 96 ILE A O 1
ATOM 742 N N . ILE A 1 97 ? -0.033 24.426 -5.334 1.00 30.49 97 ILE A N 1
ATOM 743 C CA . ILE A 1 97 ? 0.145 23.285 -4.450 1.00 31.23 97 ILE A CA 1
ATOM 744 C C . ILE A 1 97 ? -1.035 22.345 -4.655 1.00 31.61 97 ILE A C 1
ATOM 745 O O . ILE A 1 97 ? -2.193 22.767 -4.624 1.00 31.13 97 ILE A O 1
ATOM 750 N N . THR A 1 98 ? -0.733 21.073 -4.869 1.00 33.41 98 THR A N 1
ATOM 751 C CA . THR A 1 98 ? -1.760 20.078 -5.131 1.00 33.30 98 THR A CA 1
ATOM 752 C C . THR A 1 98 ? -1.736 18.928 -4.143 1.00 34.44 98 THR A C 1
ATOM 753 O O . THR A 1 98 ? -0.762 18.181 -4.076 1.00 35.04 98 THR A O 1
ATOM 757 N N . GLN A 1 99 ? -2.804 18.784 -3.371 1.00 34.65 99 GLN A N 1
ATOM 758 C CA . GLN A 1 99 ? -2.936 17.613 -2.520 1.00 37.69 99 GLN A CA 1
ATOM 759 C C . GLN A 1 99 ? -4.353 17.081 -2.599 1.00 38.73 99 GLN A C 1
ATOM 760 O O . GLN A 1 99 ? -5.314 17.740 -2.198 1.00 37.27 99 GLN A O 1
ATOM 766 N N . GLY A 1 100 ? -4.467 15.882 -3.150 1.00 39.30 100 GLY A N 1
ATOM 767 C CA . GLY A 1 100 ? -5.756 15.267 -3.351 1.00 42.80 100 GLY A CA 1
ATOM 768 C C . GLY A 1 100 ? -5.809 13.841 -2.870 1.00 45.83 100 GLY A C 1
ATOM 769 O O . GLY A 1 100 ? -4.792 13.153 -2.766 1.00 46.50 100 GLY A O 1
ATOM 770 N N . GLY A 1 101 ? -7.028 13.393 -2.609 1.00 48.07 101 GLY A N 1
ATOM 771 C CA . GLY A 1 101 ? -7.257 12.086 -2.046 1.00 51.84 101 GLY A CA 1
ATOM 772 C C . GLY A 1 101 ? -7.296 10.884 -2.960 1.00 54.87 101 GLY A C 1
ATOM 773 O O . GLY A 1 101 ? -7.501 10.960 -4.174 1.00 51.29 101 GLY A O 1
ATOM 774 N N . SER A 1 102 ? -7.087 9.785 -2.276 1.00 60.11 102 SER A N 1
ATOM 775 C CA . SER A 1 102 ? -7.125 8.468 -2.825 1.00 64.74 102 SER A CA 1
ATOM 776 C C . SER A 1 102 ? -8.563 8.000 -2.713 1.00 67.03 102 SER A C 1
ATOM 777 O O . SER A 1 102 ? -9.343 8.647 -2.018 1.00 66.18 102 SER A O 1
ATOM 780 N N . GLY A 1 103 ? -8.986 6.930 -3.365 1.00 70.98 103 GLY A N 1
ATOM 781 C CA . GLY A 1 103 ? -10.352 6.532 -3.114 1.00 73.94 103 GLY A CA 1
ATOM 782 C C . GLY A 1 103 ? -11.382 6.699 -4.242 1.00 74.32 103 GLY A C 1
ATOM 783 O O . GLY A 1 103 ? -11.059 6.692 -5.432 1.00 73.12 103 GLY A O 1
ATOM 784 N N . ASN A 1 104 ? -12.630 6.838 -3.815 1.00 76.09 104 ASN A N 1
ATOM 785 C CA . ASN A 1 104 ? -13.793 6.857 -4.707 1.00 76.64 104 ASN A CA 1
ATOM 786 C C . ASN A 1 104 ? -14.564 8.165 -4.687 1.00 73.04 104 ASN A C 1
ATOM 787 O O . ASN A 1 104 ? -14.755 8.806 -5.733 1.00 72.82 104 ASN A O 1
ATOM 792 N N . GLN A 1 105 ? -15.023 8.554 -3.500 1.00 71.02 105 GLN A N 1
ATOM 793 C CA . GLN A 1 105 ? -15.589 9.893 -3.351 1.00 66.28 105 GLN A CA 1
ATOM 794 C C . GLN A 1 105 ? -14.336 10.676 -2.933 1.00 62.36 105 GLN A C 1
ATOM 795 O O . GLN A 1 105 ? -14.035 10.784 -1.743 1.00 62.43 105 GLN A O 1
ATOM 801 N N . SER A 1 106 ? -13.594 11.236 -3.894 1.00 57.27 106 SER A N 1
ATOM 802 C CA . SER A 1 106 ? -12.336 11.860 -3.487 1.00 53.27 106 SER A CA 1
ATOM 803 C C . SER A 1 106 ? -12.273 13.375 -3.493 1.00 49.04 106 SER A C 1
ATOM 804 O O . SER A 1 106 ? -13.071 14.071 -4.127 1.00 49.19 106 SER A O 1
ATOM 807 N N . HIS A 1 107 ? -11.297 13.867 -2.743 1.00 45.80 107 HIS A N 1
ATOM 808 C CA . HIS A 1 107 ? -11.133 15.290 -2.536 1.00 43.12 107 HIS A CA 1
ATOM 809 C C . HIS A 1 107 ? -9.729 15.758 -2.889 1.00 38.52 107 HIS A C 1
ATOM 810 O O . HIS A 1 107 ? -8.741 15.124 -2.522 1.00 38.79 107 HIS A O 1
ATOM 817 N N . VAL A 1 108 ? -9.650 16.871 -3.608 1.00 35.70 108 VAL A N 1
ATOM 818 C CA . VAL A 1 108 ? -8.366 17.466 -3.947 1.00 34.42 108 VAL A CA 1
ATOM 819 C C . VAL A 1 108 ? -8.397 18.962 -3.673 1.00 33.20 108 VAL A C 1
ATOM 820 O O . VAL A 1 108 ? -9.392 19.636 -3.947 1.00 32.56 108 VAL A O 1
ATOM 824 N N . THR A 1 109 ? -7.312 19.471 -3.101 1.00 32.74 109 THR A N 1
ATOM 825 C CA . THR A 1 109 ? -7.188 20.898 -2.854 1.00 32.05 109 THR A CA 1
ATOM 826 C C . THR A 1 109 ? -6.042 21.497 -3.666 1.00 30.27 109 THR A C 1
ATOM 827 O O . THR A 1 109 ? -4.908 21.020 -3.616 1.00 30.54 109 THR A O 1
ATOM 831 N N . TYR A 1 110 ? -6.363 22.538 -4.430 1.00 29.09 110 TYR A N 1
ATOM 832 C CA . TYR A 1 110 ? -5.374 23.281 -5.199 1.00 27.32 110 TYR A CA 1
ATOM 833 C C . TYR A 1 110 ? -5.174 24.645 -4.551 1.00 26.88 110 TYR A C 1
ATOM 834 O O . TYR A 1 110 ? -6.114 25.431 -4.450 1.00 24.97 110 TYR A O 1
ATOM 843 N N . THR A 1 111 ? -3.956 24.929 -4.111 1.00 25.47 111 THR A N 1
ATOM 844 C CA . THR A 1 111 ? -3.670 26.219 -3.504 1.00 25.45 111 THR A CA 1
ATOM 845 C C . THR A 1 111 ? -2.864 27.020 -4.520 1.00 25.61 111 THR A C 1
ATOM 846 O O . THR A 1 111 ? -1.736 26.659 -4.858 1.00 25.04 111 THR A O 1
ATOM 850 N N . ILE A 1 112 ? -3.479 28.070 -5.057 1.00 23.58 112 ILE A N 1
ATOM 851 C CA . ILE A 1 112 ? -2.831 28.888 -6.074 1.00 25.68 112 ILE A CA 1
ATOM 852 C C . ILE A 1 112 ? -2.095 30.005 -5.385 1.00 27.35 112 ILE A C 1
ATOM 853 O O . ILE A 1 112 ? -2.705 30.886 -4.783 1.00 27.70 112 ILE A O 1
ATOM 858 N N . GLN A 1 113 ? -0.777 29.984 -5.485 1.00 25.67 113 GLN A N 1
ATOM 859 C CA . GLN A 1 113 ? -0.012 30.968 -4.760 1.00 29.29 113 GLN A CA 1
ATOM 860 C C . GLN A 1 113 ? 1.065 31.674 -5.545 1.00 30.58 113 GLN A C 1
ATOM 861 O O . GLN A 1 113 ? 1.395 31.342 -6.686 1.00 30.86 113 GLN A O 1
ATOM 867 N N . THR A 1 114 ? 1.593 32.677 -4.866 1.00 31.26 114 THR A N 1
ATOM 868 C CA . THR A 1 114 ? 2.691 33.488 -5.311 1.00 36.12 114 THR A CA 1
ATOM 869 C C . THR A 1 114 ? 3.948 32.646 -5.153 1.00 35.55 114 THR A C 1
ATOM 870 O O . THR A 1 114 ? 4.111 31.959 -4.145 1.00 35.65 114 THR A O 1
ATOM 874 N N . THR A 1 115 ? 4.829 32.666 -6.146 1.00 36.92 115 THR A N 1
ATOM 875 C CA . THR A 1 115 ? 6.031 31.848 -6.056 1.00 39.45 115 THR A CA 1
ATOM 876 C C . THR A 1 115 ? 7.025 32.471 -5.084 1.00 40.63 115 THR A C 1
ATOM 877 O O . THR A 1 115 ? 7.145 33.693 -4.998 1.00 42.62 115 THR A O 1
ATOM 881 N N . SER A 1 116 ? 7.710 31.627 -4.325 1.00 39.44 116 SER A N 1
ATOM 882 C CA . SER A 1 116 ? 8.687 32.112 -3.365 1.00 42.32 116 SER A CA 1
ATOM 883 C C . SER A 1 116 ? 10.076 31.952 -3.938 1.00 45.33 116 SER A C 1
ATOM 884 O O . SER A 1 116 ? 10.294 31.155 -4.850 1.00 43.75 116 SER A O 1
ATOM 887 N N . SER A 1 117 ? 11.022 32.714 -3.411 1.00 48.14 117 SER A N 1
ATOM 888 C CA . SER A 1 117 ? 12.380 32.606 -3.901 1.00 52.65 117 SER A CA 1
ATOM 889 C C . SER A 1 117 ? 13.174 31.694 -2.982 1.00 52.94 117 SER A C 1
ATOM 890 O O . SER A 1 117 ? 13.219 31.888 -1.767 1.00 52.43 117 SER A O 1
ATOM 893 N N . ARG A 1 118 ? 13.793 30.690 -3.583 1.00 53.51 118 ARG A N 1
ATOM 894 C CA . ARG A 1 118 ? 14.577 29.709 -2.857 1.00 54.92 118 ARG A CA 1
ATOM 895 C C . ARG A 1 118 ? 15.978 30.209 -2.486 1.00 58.28 118 ARG A C 1
ATOM 896 O O . ARG A 1 118 ? 16.667 30.825 -3.299 1.00 60.38 118 ARG A O 1
ATOM 904 N N . TYR A 1 119 ? 16.374 29.910 -1.268 1.00 63.30 119 TYR A N 1
ATOM 905 C CA . TYR A 1 119 ? 17.613 30.373 -0.669 1.00 66.87 119 TYR A CA 1
ATOM 906 C C . TYR A 1 119 ? 18.824 29.733 -1.237 1.00 70.32 119 TYR A C 1
ATOM 907 O O . TYR A 1 119 ? 18.890 28.557 -1.327 1.00 70.03 119 TYR A O 1
ATOM 916 N N . GLY A 1 120 ? 19.786 30.566 -1.587 1.00 30.00 120 GLY A N 1
ATOM 917 C CA . GLY A 1 120 ? 21.003 30.151 -2.198 1.00 30.00 120 GLY A CA 1
ATOM 918 C C . GLY A 1 120 ? 20.837 29.306 -3.442 1.00 30.00 120 GLY A C 1
ATOM 919 O O . GLY A 1 120 ? 21.609 28.404 -3.650 1.00 30.00 120 GLY A O 1
#